Protein AF-N1ZIU3-F1 (afdb_monomer_lite)

pLDDT: mean 81.0, std 5.79, range [69.31, 90.69]

Sequence (41 aa):
MSAYKDKKTGKWFVFFYYRDWQGKNKGKTKRGFQTKREALE

Secondary structure (DSSP, 8-state):
-EEEE-TTT--EEEEEEEE-TTS-EEEEEEEEESSHHHHH-

Structure (mmCIF, N/CA/C/O backbone):
data_AF-N1ZIU3-F1
#
_entry.id   AF-N1ZIU3-F1
#
loop_
_atom_site.group_PDB
_atom_site.id
_atom_site.type_symbol
_atom_site.label_atom_id
_atom_site.label_alt_id
_atom_site.label_comp_id
_atom_site.label_asym_id
_atom_site.label_entity_id
_atom_site.label_seq_id
_atom_site.pdbx_PDB_ins_code
_atom_site.Cartn_x
_atom_site.Cartn_y
_atom_site.Cartn_z
_atom_site.occupancy
_atom_site.B_iso_or_equiv
_atom_site.auth_seq_id
_atom_site.auth_comp_id
_atom_site.auth_asym_id
_atom_site.auth_atom_id
_atom_site.pdbx_PDB_model_num
ATOM 1 N N . MET A 1 1 ? 3.771 4.142 -2.205 1.00 73.81 1 MET A N 1
ATOM 2 C CA . MET A 1 1 ? 2.560 3.412 -1.770 1.00 73.81 1 MET A CA 1
ATOM 3 C C . MET A 1 1 ? 1.404 4.386 -1.685 1.00 73.81 1 MET A C 1
ATOM 5 O O . MET A 1 1 ? 1.621 5.499 -1.227 1.00 73.81 1 MET A O 1
ATOM 9 N N . SER A 1 2 ? 0.205 3.980 -2.101 1.00 75.12 2 SER A N 1
ATOM 10 C CA . SER A 1 2 ? -1.001 4.806 -1.964 1.00 75.12 2 SER A CA 1
ATOM 11 C C . SER A 1 2 ? -1.980 4.109 -1.023 1.00 75.12 2 SER A C 1
ATOM 13 O O . SER A 1 2 ? -2.337 2.950 -1.249 1.00 75.12 2 SER A O 1
ATOM 15 N N . ALA A 1 3 ? -2.372 4.804 0.047 1.00 76.44 3 ALA A N 1
ATOM 16 C CA . ALA A 1 3 ? -3.344 4.330 1.025 1.00 76.44 3 ALA A CA 1
ATOM 17 C C . ALA A 1 3 ? -4.745 4.823 0.647 1.00 76.44 3 ALA A C 1
ATOM 19 O O . ALA A 1 3 ? -4.980 6.025 0.507 1.00 76.44 3 ALA A O 1
ATOM 20 N N . TYR A 1 4 ? -5.676 3.889 0.514 1.00 81.06 4 TYR A N 1
ATOM 21 C CA . TYR A 1 4 ? -7.059 4.125 0.135 1.00 81.06 4 TYR A CA 1
ATOM 22 C C . TYR A 1 4 ? -7.982 3.709 1.276 1.00 81.06 4 TYR A C 1
ATOM 24 O O . TYR A 1 4 ? -7.730 2.734 1.986 1.00 81.06 4 TYR A O 1
ATOM 32 N N . LYS A 1 5 ? -9.068 4.461 1.452 1.00 79.81 5 LYS A N 1
ATOM 33 C CA . LYS A 1 5 ? -10.099 4.148 2.438 1.00 79.81 5 LYS A CA 1
ATOM 34 C C . LYS A 1 5 ? -11.216 3.368 1.761 1.00 79.81 5 LYS A C 1
ATOM 36 O 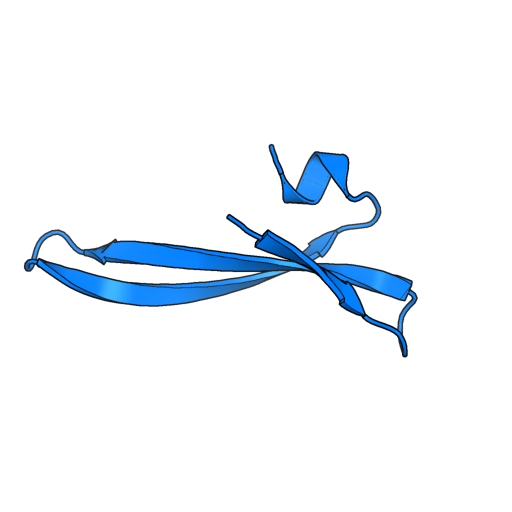O . LYS A 1 5 ? -11.815 3.847 0.798 1.00 79.81 5 LYS A O 1
ATOM 41 N N . ASP A 1 6 ? -11.505 2.182 2.275 1.00 80.75 6 ASP A N 1
ATOM 42 C CA . ASP A 1 6 ? -12.647 1.398 1.839 1.00 80.75 6 ASP A CA 1
ATOM 43 C C . ASP A 1 6 ? -13.936 2.037 2.371 1.00 80.75 6 ASP A C 1
ATOM 45 O O . ASP A 1 6 ? -14.127 2.184 3.581 1.00 80.75 6 ASP A O 1
ATOM 49 N N . LYS A 1 7 ? -14.824 2.455 1.463 1.00 76.19 7 LYS A N 1
ATOM 50 C CA . LYS A 1 7 ? -16.063 3.160 1.829 1.00 76.19 7 LYS A CA 1
ATOM 51 C C . LYS A 1 7 ? -17.103 2.247 2.489 1.00 76.19 7 LYS A C 1
ATOM 53 O O . LYS A 1 7 ? -17.986 2.761 3.163 1.00 76.19 7 LYS A O 1
ATOM 58 N N . LYS A 1 8 ? -17.012 0.924 2.305 1.00 79.31 8 LYS A N 1
ATOM 59 C CA . LYS A 1 8 ? -17.975 -0.043 2.861 1.00 79.31 8 LYS A CA 1
ATOM 60 C C . LYS A 1 8 ? -17.629 -0.464 4.285 1.00 79.31 8 LYS A C 1
ATOM 62 O O . LYS A 1 8 ? -18.518 -0.601 5.111 1.00 79.31 8 LYS A O 1
ATOM 67 N N . THR A 1 9 ? -16.348 -0.680 4.567 1.00 75.88 9 THR A N 1
ATOM 68 C CA . THR A 1 9 ? -15.872 -1.190 5.864 1.00 75.88 9 THR A CA 1
ATOM 69 C C . THR A 1 9 ? -15.205 -0.121 6.725 1.00 75.88 9 THR A C 1
ATOM 71 O O . THR A 1 9 ? -14.910 -0.372 7.890 1.00 75.88 9 THR A O 1
ATOM 74 N N . GLY A 1 10 ? -14.923 1.059 6.162 1.00 78.56 10 GLY A N 1
ATOM 75 C CA . GLY A 1 10 ? -14.200 2.142 6.832 1.00 78.56 10 GLY A CA 1
ATOM 76 C C . GLY A 1 10 ? -12.709 1.862 7.044 1.00 78.56 10 GLY A C 1
ATOM 77 O O . GLY A 1 10 ? -12.001 2.738 7.542 1.00 78.56 10 GLY A O 1
ATOM 78 N N . LYS A 1 11 ? -12.232 0.671 6.657 1.00 82.44 11 LYS A N 1
ATOM 79 C CA . LYS A 1 11 ? -10.851 0.216 6.832 1.00 82.44 11 LYS A CA 1
ATOM 80 C C . LYS A 1 11 ? -9.952 0.760 5.730 1.00 82.44 11 LYS A C 1
ATOM 82 O O . LYS A 1 11 ? -10.389 1.023 4.610 1.00 82.44 11 LYS A O 1
ATOM 87 N N . TRP A 1 12 ? -8.674 0.897 6.042 1.00 83.56 12 TRP A N 1
ATOM 88 C CA . TRP A 1 12 ? -7.665 1.324 5.086 1.00 83.56 12 TRP A CA 1
ATOM 89 C C . TRP A 1 12 ? -7.036 0.113 4.396 1.00 83.56 12 TRP A C 1
ATOM 91 O O . TRP A 1 12 ? -6.827 -0.956 4.986 1.00 83.56 12 TRP A O 1
ATOM 101 N N . PHE A 1 13 ? -6.742 0.281 3.114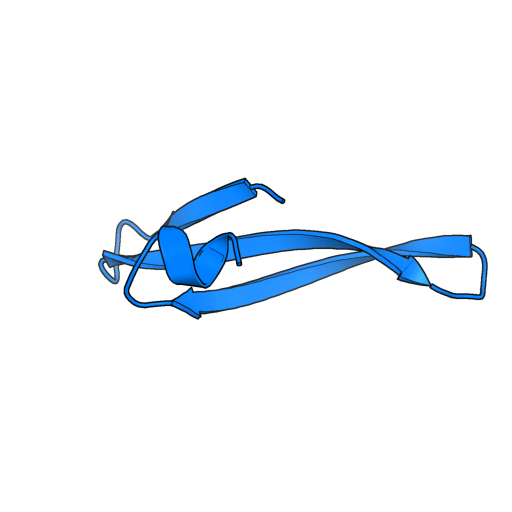 1.00 83.19 13 PHE A N 1
ATOM 102 C CA . PHE A 1 13 ? -5.988 -0.671 2.315 1.00 83.19 13 PHE A CA 1
ATOM 103 C C . PHE A 1 13 ? -4.931 0.063 1.504 1.00 83.19 13 PHE A C 1
ATOM 105 O O . PHE A 1 13 ? -5.083 1.229 1.148 1.00 83.19 13 PHE A O 1
ATOM 112 N N . VAL A 1 14 ? -3.836 -0.627 1.224 1.00 86.38 14 VAL A N 1
ATOM 113 C CA . VAL A 1 14 ? -2.673 -0.063 0.548 1.00 86.38 14 VAL A CA 1
ATOM 114 C C . VAL A 1 14 ? -2.349 -0.940 -0.627 1.00 86.38 14 VAL A C 1
ATOM 116 O O . VAL A 1 14 ? -2.270 -2.167 -0.507 1.00 86.38 14 VAL A O 1
ATOM 119 N N . PHE A 1 15 ? -2.148 -0.288 -1.761 1.00 82.81 15 PHE A N 1
ATOM 120 C CA . PHE A 1 15 ? -1.628 -0.940 -2.940 1.00 82.81 15 PHE A CA 1
ATOM 121 C C . PHE A 1 15 ? -0.165 -0.556 -3.116 1.00 82.81 15 PHE A C 1
ATOM 123 O O . PHE A 1 15 ? 0.198 0.627 -3.076 1.00 82.81 15 PHE A O 1
ATOM 130 N N . PHE A 1 16 ? 0.680 -1.563 -3.308 1.00 85.81 16 PHE A N 1
ATOM 131 C CA . PHE A 1 16 ? 2.078 -1.352 -3.623 1.00 85.81 16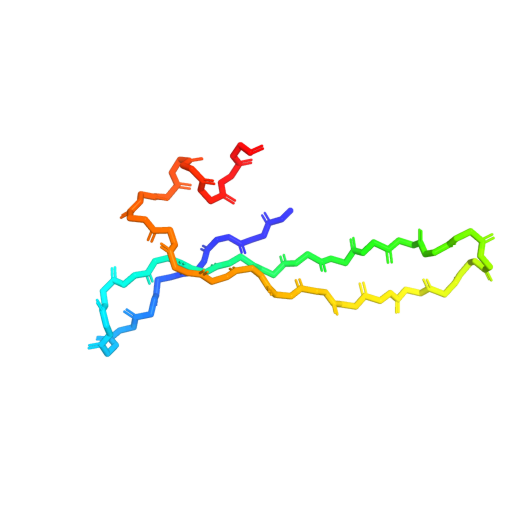 PHE A CA 1
ATOM 132 C C . PHE A 1 16 ? 2.533 -2.287 -4.726 1.00 85.81 16 PHE A C 1
ATOM 134 O O . PHE A 1 16 ? 2.109 -3.438 -4.819 1.00 85.81 16 PHE A O 1
ATOM 141 N N . TYR A 1 17 ? 3.412 -1.757 -5.562 1.00 85.75 17 TYR A N 1
ATOM 142 C CA . TYR A 1 17 ? 4.138 -2.534 -6.542 1.00 85.75 17 TYR A CA 1
ATOM 143 C C . TYR A 1 17 ? 5.528 -2.774 -5.983 1.00 85.75 17 TYR A C 1
ATOM 145 O O . TYR A 1 17 ? 6.174 -1.839 -5.511 1.00 85.75 17 TYR A O 1
ATOM 153 N N . TYR A 1 18 ? 5.975 -4.018 -6.019 1.00 85.31 18 TYR A N 1
ATOM 154 C CA . TYR A 1 18 ? 7.363 -4.354 -5.758 1.00 85.31 18 TYR A CA 1
ATOM 155 C C . TYR A 1 18 ? 7.915 -5.097 -6.962 1.00 85.31 18 TYR A C 1
ATOM 157 O O . TYR A 1 18 ? 7.181 -5.740 -7.720 1.00 85.31 18 TYR A O 1
ATOM 165 N N . ARG A 1 19 ? 9.220 -4.961 -7.156 1.00 89.25 19 ARG A N 1
ATOM 166 C CA . ARG A 1 19 ? 9.926 -5.691 -8.191 1.00 89.25 19 ARG A CA 1
ATOM 167 C C . ARG A 1 19 ? 10.464 -6.961 -7.559 1.00 89.25 19 ARG A C 1
ATOM 169 O O . ARG A 1 19 ? 11.208 -6.895 -6.584 1.00 89.25 19 ARG A O 1
ATOM 176 N N . ASP A 1 20 ? 10.039 -8.110 -8.065 1.00 87.69 20 ASP A N 1
ATOM 177 C CA . ASP A 1 20 ? 10.658 -9.371 -7.676 1.00 87.69 20 ASP A CA 1
ATOM 178 C C . ASP A 1 20 ? 12.121 -9.383 -8.137 1.00 87.69 20 ASP A C 1
ATOM 180 O O . ASP A 1 20 ? 12.510 -8.676 -9.069 1.00 87.69 20 ASP A O 1
ATOM 184 N N . TRP A 1 21 ? 12.918 -10.260 -7.533 1.00 84.00 21 TRP A N 1
ATOM 185 C CA . TRP A 1 21 ? 14.318 -10.494 -7.896 1.00 84.00 21 TRP A CA 1
ATOM 186 C C . TRP A 1 21 ? 14.520 -10.877 -9.377 1.00 84.00 21 TRP A C 1
ATOM 188 O O . TRP A 1 21 ? 15.590 -10.661 -9.929 1.00 84.00 21 TRP A O 1
ATOM 198 N N . GLN A 1 22 ? 13.475 -11.378 -10.047 1.00 89.12 22 GLN A N 1
ATOM 199 C CA . GLN A 1 22 ? 13.455 -11.665 -11.491 1.00 89.12 22 GLN A CA 1
ATOM 200 C C . GLN A 1 22 ? 13.104 -10.441 -12.361 1.00 89.12 22 GLN A C 1
ATOM 202 O O . GLN A 1 22 ? 12.850 -10.575 -13.555 1.00 89.12 22 GLN A O 1
ATOM 207 N N . GLY A 1 23 ? 12.994 -9.245 -11.778 1.00 87.62 23 GLY A N 1
ATOM 208 C CA . GLY A 1 23 ? 12.709 -8.008 -12.505 1.00 87.62 23 GLY A CA 1
ATOM 209 C C . GLY A 1 23 ? 11.241 -7.797 -12.895 1.00 87.62 23 GLY A C 1
ATOM 210 O O . GLY A 1 23 ? 10.945 -6.794 -13.549 1.00 87.62 23 GLY A O 1
ATOM 211 N N . LYS A 1 24 ? 10.320 -8.684 -12.493 1.00 90.69 24 LYS A N 1
ATOM 212 C CA . LYS A 1 24 ? 8.874 -8.546 -12.742 1.00 90.69 24 LYS A CA 1
ATOM 213 C C . LYS A 1 24 ? 8.224 -7.646 -11.693 1.00 90.69 24 LYS A C 1
ATOM 215 O O . LYS A 1 24 ? 8.471 -7.809 -10.502 1.00 90.69 24 LYS A O 1
ATOM 220 N N . ASN A 1 25 ? 7.363 -6.732 -12.136 1.00 86.88 25 ASN A N 1
ATOM 221 C CA . ASN A 1 25 ? 6.556 -5.911 -11.238 1.00 86.88 25 ASN A CA 1
ATOM 222 C C . ASN A 1 25 ? 5.342 -6.717 -10.773 1.00 86.88 25 ASN A C 1
ATOM 224 O O . ASN A 1 25 ? 4.505 -7.100 -11.591 1.00 86.88 25 ASN A O 1
ATOM 228 N N . LYS A 1 26 ? 5.225 -6.943 -9.466 1.00 88.31 26 LYS A N 1
ATOM 229 C CA . LYS A 1 26 ? 4.028 -7.522 -8.857 1.00 88.31 26 LYS A CA 1
ATOM 230 C C . LYS A 1 26 ? 3.307 -6.482 -8.023 1.00 88.31 26 LYS A C 1
ATOM 232 O O . LYS A 1 26 ? 3.906 -5.782 -7.209 1.00 88.31 26 LYS A O 1
ATOM 237 N N . GLY A 1 27 ? 1.999 -6.403 -8.233 1.00 87.94 27 GLY A N 1
ATOM 238 C CA . GLY A 1 27 ? 1.101 -5.655 -7.368 1.00 87.94 27 GLY A CA 1
ATOM 239 C C . GLY A 1 27 ? 0.704 -6.510 -6.173 1.00 87.94 27 GLY A C 1
ATOM 240 O O . GLY A 1 27 ? 0.250 -7.64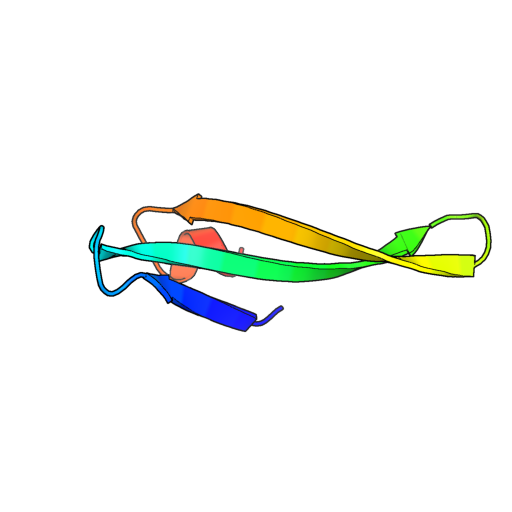1 -6.341 1.00 87.94 27 GLY A O 1
ATOM 241 N N . LYS A 1 28 ? 0.855 -5.973 -4.966 1.00 85.25 28 LYS A N 1
ATOM 242 C CA . LYS A 1 28 ? 0.330 -6.573 -3.743 1.00 85.25 28 LYS A CA 1
ATOM 243 C C . LYS A 1 28 ? -0.539 -5.566 -3.020 1.00 85.25 28 LYS A C 1
ATOM 245 O O . LYS A 1 28 ? -0.221 -4.383 -2.903 1.00 85.25 28 LYS A O 1
ATOM 250 N N . THR A 1 29 ? -1.668 -6.066 -2.541 1.00 84.25 29 THR A N 1
ATOM 251 C CA . THR A 1 29 ? -2.621 -5.289 -1.761 1.00 84.25 29 THR A CA 1
ATOM 252 C C . THR A 1 29 ? -2.591 -5.787 -0.331 1.00 84.25 29 THR A C 1
ATOM 254 O O . THR A 1 29 ? -2.789 -6.976 -0.077 1.00 84.25 29 THR A O 1
ATOM 257 N N . LYS A 1 30 ? -2.351 -4.880 0.612 1.00 83.88 30 LYS A N 1
ATOM 258 C CA . LYS A 1 30 ? -2.461 -5.158 2.044 1.00 83.88 30 LYS A CA 1
ATOM 259 C C . LYS A 1 30 ? -3.694 -4.421 2.560 1.00 83.88 30 LYS A C 1
ATOM 261 O O . LYS A 1 30 ? -3.863 -3.234 2.297 1.00 83.88 30 LYS A O 1
ATOM 266 N N . ARG A 1 31 ? -4.602 -5.145 3.213 1.00 83.56 31 ARG A N 1
ATOM 267 C CA . ARG A 1 31 ? -5.917 -4.651 3.653 1.00 83.56 31 ARG A CA 1
ATOM 268 C C . ARG A 1 31 ? -6.109 -4.909 5.140 1.00 83.56 31 ARG A C 1
ATOM 270 O O . ARG A 1 31 ? -5.552 -5.873 5.655 1.00 83.56 31 ARG A O 1
ATOM 277 N N . GLY A 1 32 ? -6.945 -4.096 5.782 1.00 78.50 32 GLY A N 1
ATOM 278 C CA . GLY A 1 32 ? -7.344 -4.293 7.178 1.00 78.50 32 GLY A CA 1
ATOM 279 C C . GLY A 1 32 ? -6.714 -3.325 8.174 1.00 78.50 32 GLY A C 1
ATOM 280 O O . GLY A 1 32 ? -6.848 -3.551 9.369 1.00 78.50 32 GLY A O 1
ATOM 281 N N . PHE A 1 33 ? -6.072 -2.255 7.709 1.00 79.88 33 PHE A N 1
ATOM 282 C CA . PHE A 1 33 ? -5.499 -1.242 8.591 1.00 79.88 33 PHE A CA 1
ATOM 283 C C . PHE A 1 33 ? -6.602 -0.377 9.212 1.00 79.88 33 PHE A C 1
ATOM 285 O O . PHE A 1 33 ? -7.553 0.014 8.522 1.00 79.88 33 PHE A O 1
ATOM 292 N N . GLN A 1 34 ? -6.482 -0.071 10.505 1.00 74.06 34 GLN A N 1
ATOM 293 C CA . GLN A 1 34 ? -7.405 0.841 11.189 1.00 74.06 34 GLN A CA 1
ATOM 294 C C . GLN A 1 34 ? -7.088 2.300 10.870 1.00 74.06 34 GLN A C 1
ATOM 296 O O . GLN A 1 34 ? -8.006 3.102 10.684 1.00 74.06 34 GLN A O 1
ATOM 301 N N . THR A 1 35 ? -5.807 2.643 10.741 1.00 76.62 35 THR A N 1
ATOM 302 C CA . THR A 1 35 ? -5.373 4.019 10.497 1.00 76.62 35 THR A CA 1
ATOM 303 C C . THR A 1 35 ? -4.632 4.176 9.172 1.00 76.62 35 THR A C 1
ATOM 305 O O . THR A 1 35 ? -3.998 3.254 8.664 1.00 76.62 35 THR A O 1
ATOM 308 N N . LYS A 1 36 ? -4.685 5.388 8.603 1.00 72.25 36 LYS A N 1
ATOM 309 C CA . LYS A 1 36 ? -3.910 5.750 7.404 1.00 72.25 36 LYS A CA 1
ATOM 310 C C . LYS A 1 36 ? -2.399 5.664 7.654 1.00 72.25 36 LYS A C 1
ATOM 312 O O . LYS A 1 36 ? -1.652 5.400 6.721 1.00 72.25 36 LYS A O 1
ATOM 317 N N . ARG A 1 37 ? -1.969 5.900 8.899 1.00 75.00 37 ARG A N 1
ATOM 318 C CA . ARG A 1 37 ? -0.562 5.900 9.307 1.00 75.00 37 ARG A CA 1
ATOM 319 C C . ARG A 1 37 ? 0.022 4.488 9.326 1.00 75.00 37 ARG A C 1
ATOM 321 O O . ARG A 1 37 ? 1.024 4.279 8.664 1.00 75.00 37 ARG A O 1
ATOM 328 N N . GLU A 1 38 ? -0.671 3.513 9.920 1.00 72.62 38 GLU A N 1
ATOM 329 C CA . GLU A 1 38 ? -0.293 2.085 9.822 1.00 72.62 38 GLU A CA 1
ATOM 330 C C . GLU A 1 3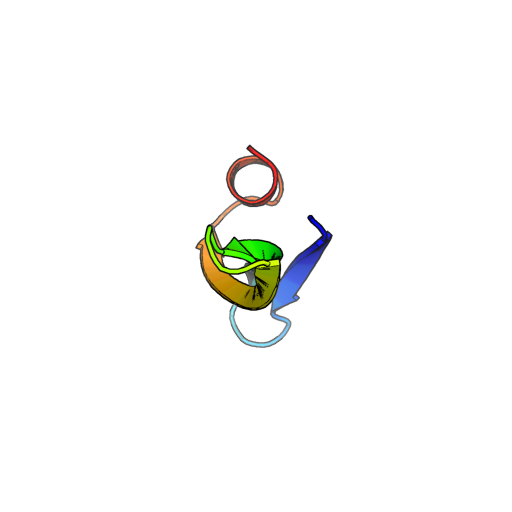8 ? -0.284 1.553 8.384 1.00 72.62 38 GLU A C 1
ATOM 332 O O . GLU A 1 38 ? 0.333 0.538 8.087 1.00 72.62 38 GLU A O 1
ATOM 337 N N . ALA A 1 39 ? -1.031 2.199 7.493 1.00 72.81 39 ALA A N 1
ATOM 338 C CA . ALA A 1 39 ? -1.074 1.842 6.086 1.00 72.81 39 ALA A CA 1
ATOM 339 C C . ALA A 1 39 ? 0.130 2.425 5.299 1.00 72.81 39 ALA A C 1
ATOM 341 O O . ALA A 1 39 ? 0.442 1.960 4.204 1.00 72.81 39 ALA A O 1
ATOM 342 N N . LEU A 1 40 ? 0.773 3.476 5.815 1.00 69.44 40 LEU A N 1
ATOM 343 C CA . LEU A 1 40 ? 1.888 4.174 5.165 1.00 69.44 40 LEU A CA 1
ATOM 344 C C . LEU A 1 40 ? 3.262 3.816 5.753 1.00 69.44 40 LEU A C 1
ATOM 346 O O . LEU A 1 40 ? 4.234 3.912 5.005 1.00 69.44 40 LEU A O 1
ATOM 350 N N . GLU A 1 41 ? 3.330 3.437 7.035 1.00 69.31 41 GLU A N 1
ATOM 351 C CA . GLU A 1 41 ? 4.501 2.803 7.681 1.00 69.31 41 GLU A CA 1
ATOM 352 C C . GLU A 1 41 ? 4.673 1.339 7.236 1.00 69.31 41 GLU A C 1
ATOM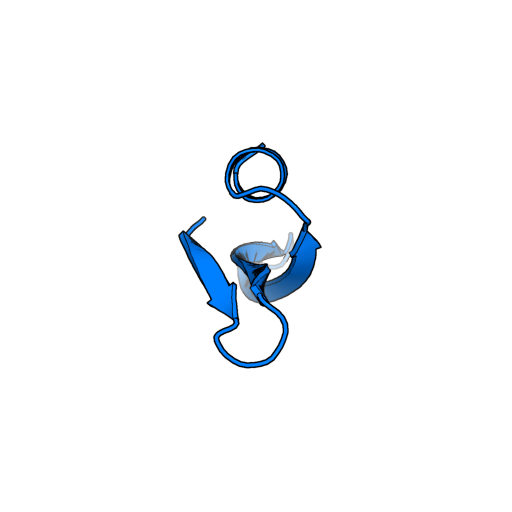 354 O O . GLU A 1 41 ? 5.834 0.945 6.986 1.00 69.31 41 GLU A O 1
#

Foldseek 3Di:
DDWDQDPPPRWIKDWDWDQDPVRDTDIDMDTDHNDPVVRVD

Radius of gyration: 11.69 Å; chains: 1; bounding box: 32×18×24 Å